Protein AF-A0ABD0XDW2-F1 (afdb_monomer)

Radius of gyration: 27.51 Å; Cα contacts (8 Å, |Δi|>4): 37; chains: 1; bounding box: 57×56×59 Å

Solvent-accessible surface area (backbone atoms only — not comparable to full-atom values): 6627 Å² total; per-residue (Å²): 136,86,51,73,45,91,44,100,85,60,69,46,70,55,87,78,64,76,46,95,54,96,56,30,66,50,98,38,72,68,58,54,50,50,53,53,53,51,52,50,36,56,77,69,68,50,91,60,85,77,75,80,76,52,87,73,76,49,78,82,74,79,76,74,72,96,62,78,78,94,69,94,70,69,74,90,78,66,77,90,70,76,82,77,78,79,75,78,78,74,84,77,132

pLDDT: mean 76.45, std 13.13, range [43.97, 95.25]

Foldseek 3Di:
DWDWDDDPPDIDIDPFDADPDPCGRHDDPVVVVVVVVVVVCVVVVNPDDDDPCPPVVDPPDPPQPPDDHDDDDDPVPDDDDDPDDPDPPPDDD

Organism: Umbra pygmaea (NCBI:txid75934)

Secondary structure (DSSP, 8-state):
--EEE--SSSPEEE-----SSTTTTS--HHHHHHHHHHHHHHHTT-SSPPP---TTSS-------SSS------GGG---PPPPPPP------

Sequence (93 aa):
MKVTLDSAEVPVVLNYMSCSCSAGKALCNHIVALLFQSAHYVTMGFKTVPLPLSCTSELQTWHSPRTQGIAPEATNDMAVCKPAAKKKVSELW

Structure (mmCIF, N/CA/C/O backbone):
data_AF-A0ABD0XDW2-F1
#
_entry.id   AF-A0ABD0XDW2-F1
#
loop_
_atom_site.group_PDB
_atom_site.id
_atom_site.type_symbol
_atom_site.label_atom_id
_atom_site.label_alt_id
_atom_site.label_comp_id
_atom_site.label_asym_id
_atom_site.label_entity_id
_atom_site.label_seq_id
_atom_site.pdbx_PDB_ins_code
_atom_site.Cartn_x
_atom_site.Cartn_y
_atom_site.Cartn_z
_atom_site.occupancy
_atom_site.B_iso_or_equiv
_atom_site.auth_seq_id
_atom_site.auth_comp_id
_atom_site.auth_asym_id
_atom_site.auth_atom_id
_atom_site.pdbx_PDB_model_num
ATOM 1 N N . MET A 1 1 ? 6.604 1.488 -19.400 1.00 62.47 1 MET A N 1
ATOM 2 C CA . MET A 1 1 ? 7.502 1.535 -18.227 1.00 62.47 1 MET A CA 1
ATOM 3 C C . MET A 1 1 ? 7.548 0.131 -17.650 1.00 62.47 1 MET A C 1
ATOM 5 O O . MET A 1 1 ? 6.484 -0.406 -17.381 1.00 62.47 1 MET A O 1
ATOM 9 N N . LYS A 1 2 ? 8.728 -0.493 -17.570 1.00 68.56 2 LYS A N 1
ATOM 10 C CA . LYS A 1 2 ? 8.915 -1.831 -16.988 1.00 68.56 2 LYS A CA 1
ATOM 11 C C . LYS A 1 2 ? 9.531 -1.632 -15.607 1.00 68.56 2 LYS A C 1
ATOM 13 O O . LYS A 1 2 ? 10.606 -1.047 -15.528 1.00 68.56 2 LYS A O 1
ATOM 18 N N . VAL A 1 3 ? 8.837 -2.050 -14.551 1.00 75.94 3 VAL A N 1
ATOM 19 C CA . VAL A 1 3 ? 9.357 -2.004 -13.177 1.00 75.94 3 VAL A CA 1
ATOM 20 C C . VAL A 1 3 ? 9.768 -3.418 -12.786 1.00 75.94 3 VAL A C 1
ATOM 22 O O . VAL A 1 3 ? 8.963 -4.347 -12.871 1.00 75.94 3 VAL A O 1
ATOM 25 N N . THR A 1 4 ? 11.029 -3.573 -12.404 1.00 77.81 4 THR A N 1
ATOM 26 C CA . THR A 1 4 ? 11.614 -4.808 -11.874 1.00 77.81 4 THR A CA 1
ATOM 27 C C . THR A 1 4 ? 11.952 -4.588 -10.412 1.00 77.81 4 THR A C 1
ATOM 29 O O . THR A 1 4 ? 12.601 -3.598 -10.080 1.00 77.81 4 THR A O 1
ATOM 32 N N . LEU A 1 5 ? 11.479 -5.481 -9.549 1.00 76.00 5 LEU A N 1
ATOM 33 C CA . LEU A 1 5 ? 11.833 -5.503 -8.137 1.00 76.00 5 LEU A CA 1
ATOM 34 C C . LEU A 1 5 ? 12.919 -6.556 -7.942 1.00 76.00 5 LEU A C 1
ATOM 36 O O . LEU A 1 5 ? 12.713 -7.727 -8.283 1.00 76.00 5 LEU A O 1
ATOM 40 N N . ASP A 1 6 ? 14.058 -6.130 -7.406 1.00 73.50 6 ASP A N 1
ATOM 41 C CA . ASP A 1 6 ? 15.165 -7.025 -7.097 1.00 73.50 6 ASP A CA 1
ATOM 42 C C . ASP A 1 6 ? 14.768 -7.896 -5.902 1.00 73.50 6 ASP A C 1
ATOM 44 O O . ASP A 1 6 ? 14.586 -7.417 -4.783 1.00 73.50 6 ASP A O 1
ATOM 48 N N . SER A 1 7 ? 14.582 -9.187 -6.161 1.00 73.06 7 SER A N 1
ATOM 49 C CA . SER A 1 7 ? 14.392 -10.209 -5.136 1.00 73.06 7 SER A CA 1
ATOM 50 C C . SER A 1 7 ? 15.601 -11.137 -5.157 1.00 73.06 7 SER A C 1
ATOM 52 O O . SER A 1 7 ? 16.177 -11.370 -6.220 1.00 73.06 7 SER A O 1
ATOM 54 N N . ALA A 1 8 ? 15.981 -11.663 -3.991 1.00 71.19 8 ALA A N 1
ATOM 55 C CA . ALA A 1 8 ? 17.196 -12.459 -3.813 1.00 71.19 8 ALA A CA 1
ATOM 56 C C . ALA A 1 8 ? 17.224 -13.755 -4.650 1.00 71.19 8 ALA A C 1
ATOM 58 O O . ALA A 1 8 ? 18.300 -14.290 -4.900 1.00 71.19 8 ALA A O 1
ATOM 59 N N . GLU A 1 9 ? 16.060 -14.242 -5.093 1.00 74.19 9 GLU A N 1
ATOM 60 C CA . GLU A 1 9 ? 15.931 -15.492 -5.854 1.00 74.19 9 GLU A CA 1
ATOM 61 C C . GLU A 1 9 ? 15.531 -15.258 -7.318 1.00 74.19 9 GLU A C 1
ATOM 63 O O . GLU A 1 9 ? 16.197 -15.750 -8.227 1.00 74.19 9 GLU A O 1
ATOM 68 N N . VAL A 1 10 ? 14.450 -14.505 -7.569 1.00 79.75 10 VAL A N 1
ATOM 69 C CA . VAL A 1 10 ? 13.923 -14.257 -8.924 1.00 79.75 10 VAL A CA 1
ATOM 70 C C 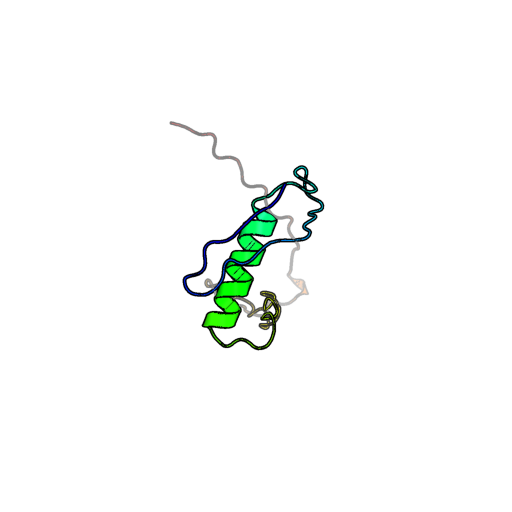. VAL A 1 10 ? 13.356 -12.838 -9.018 1.00 79.75 10 VAL A C 1
ATOM 72 O O . VAL A 1 10 ? 12.464 -12.501 -8.236 1.00 79.75 10 VAL A O 1
ATOM 75 N N . PRO A 1 11 ? 13.798 -12.005 -9.979 1.00 77.25 11 PRO A N 1
ATOM 76 C CA . PRO A 1 11 ? 13.293 -10.644 -10.118 1.00 77.25 11 PRO A CA 1
ATOM 77 C C . PRO A 1 11 ? 11.793 -10.647 -10.425 1.00 77.25 11 PRO A C 1
ATOM 79 O O . PRO A 1 11 ? 11.330 -11.296 -11.368 1.00 77.25 11 PRO A O 1
ATOM 82 N N . VAL A 1 12 ? 11.027 -9.885 -9.646 1.00 81.44 12 VAL A N 1
ATOM 83 C CA . VAL A 1 12 ? 9.579 -9.759 -9.846 1.00 81.44 12 VAL A CA 1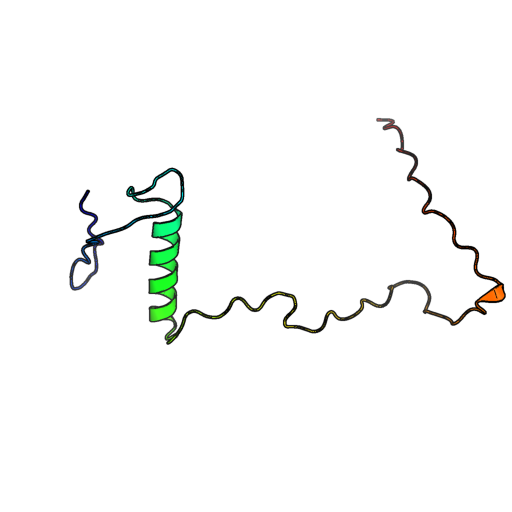
ATOM 84 C C . VAL A 1 12 ? 9.325 -8.656 -10.865 1.00 81.44 12 VAL A C 1
ATOM 86 O O . VAL A 1 12 ? 9.710 -7.502 -10.668 1.00 81.44 12 VAL A O 1
ATOM 89 N N . VAL A 1 13 ? 8.673 -9.009 -11.974 1.00 83.62 13 VAL A N 1
ATOM 90 C CA . VAL A 1 13 ? 8.322 -8.066 -13.043 1.00 83.62 13 VAL A CA 1
ATOM 91 C C . VAL A 1 13 ? 6.882 -7.609 -12.869 1.00 83.62 13 VAL A C 1
ATOM 93 O O . VAL A 1 13 ? 5.954 -8.418 -12.856 1.00 83.62 13 VAL A O 1
ATOM 96 N N . LEU A 1 14 ? 6.686 -6.295 -12.789 1.00 82.94 14 LEU A N 1
ATOM 97 C CA . LEU A 1 14 ? 5.360 -5.705 -12.677 1.00 82.94 14 LEU A CA 1
ATOM 98 C C . LEU A 1 14 ? 4.791 -5.440 -14.079 1.00 82.94 14 LEU A C 1
ATOM 100 O O . LEU A 1 14 ? 5.190 -4.494 -14.759 1.00 82.94 14 LEU A O 1
ATOM 104 N N . ASN A 1 15 ? 3.884 -6.316 -14.528 1.00 84.88 15 ASN A N 1
ATOM 105 C CA . ASN A 1 15 ? 3.359 -6.311 -15.902 1.00 84.88 15 ASN A CA 1
ATOM 106 C C . ASN A 1 15 ? 2.352 -5.185 -16.170 1.00 84.88 15 ASN A C 1
ATOM 108 O O . ASN A 1 15 ? 2.332 -4.611 -17.258 1.00 84.88 15 ASN A O 1
ATOM 112 N N . TYR A 1 16 ? 1.501 -4.878 -15.191 1.00 86.00 16 TYR A N 1
ATOM 113 C CA . TYR A 1 16 ? 0.482 -3.842 -15.307 1.00 86.00 16 TYR A CA 1
ATOM 114 C C . TYR A 1 16 ? 0.206 -3.205 -13.951 1.00 86.00 16 TYR A C 1
ATOM 116 O O . TYR A 1 16 ? 0.112 -3.893 -12.937 1.00 86.00 16 TYR A O 1
ATOM 124 N N . MET A 1 17 ? 0.033 -1.887 -13.957 1.00 86.94 17 MET A N 1
ATOM 125 C CA . MET A 1 17 ? -0.383 -1.122 -12.795 1.00 86.94 17 MET A CA 1
ATOM 126 C C . MET A 1 17 ? -1.204 0.089 -13.209 1.00 86.94 17 MET A C 1
ATOM 128 O O . MET A 1 17 ? -0.902 0.774 -14.189 1.00 86.94 17 MET A O 1
ATOM 132 N N . SER A 1 18 ? -2.236 0.366 -12.425 1.00 91.62 18 SER A N 1
ATOM 133 C CA . SER A 1 18 ? -3.067 1.550 -12.570 1.00 91.62 18 SER A CA 1
ATOM 134 C C . SER A 1 18 ? -3.570 1.979 -11.205 1.00 91.62 18 SER A C 1
ATOM 136 O O . SER A 1 18 ? -4.083 1.162 -10.443 1.00 91.62 18 SER A O 1
ATOM 138 N N . CYS A 1 19 ? -3.465 3.265 -10.922 1.00 93.94 19 CYS A N 1
ATOM 139 C CA . CYS A 1 19 ? -4.063 3.905 -9.767 1.00 93.94 19 CYS A CA 1
ATOM 140 C C . CYS A 1 19 ? -5.000 5.021 -10.248 1.00 93.94 19 CYS A C 1
ATOM 142 O O . CYS A 1 19 ? -4.742 5.648 -11.271 1.00 93.94 19 CYS A O 1
ATOM 144 N N . SER A 1 20 ? -6.071 5.294 -9.503 1.00 95.25 20 SER A N 1
ATOM 145 C CA . SER A 1 20 ? -6.996 6.403 -9.778 1.00 95.25 20 SER A CA 1
ATOM 146 C C . SER A 1 20 ? -6.448 7.778 -9.370 1.00 95.25 20 SER A C 1
ATOM 148 O O . SER A 1 20 ? -7.089 8.794 -9.625 1.00 95.25 20 SER A O 1
ATOM 150 N N . CYS A 1 21 ? -5.273 7.834 -8.733 1.00 94.00 21 CYS A N 1
ATOM 151 C CA . CYS A 1 21 ? -4.608 9.094 -8.404 1.00 94.00 21 CYS A CA 1
ATOM 152 C C . CYS A 1 21 ? -4.052 9.798 -9.655 1.00 94.00 21 CYS A C 1
ATOM 154 O O . CYS A 1 21 ? -3.970 9.211 -10.732 1.00 94.00 21 CYS A O 1
ATOM 156 N N . SER A 1 22 ? -3.584 11.038 -9.496 1.00 94.12 22 SER A N 1
ATOM 157 C CA . SER A 1 22 ? -3.025 11.863 -10.581 1.00 94.12 22 SER A CA 1
ATOM 158 C C . SER A 1 22 ? -1.879 11.206 -11.361 1.00 94.12 22 SER A C 1
ATOM 160 O O . SER A 1 22 ? -1.703 11.484 -12.542 1.00 94.12 22 SER A O 1
ATOM 162 N N . ALA A 1 23 ? -1.121 10.307 -10.732 1.00 88.81 23 ALA A N 1
ATOM 163 C CA . ALA A 1 23 ? -0.048 9.563 -11.38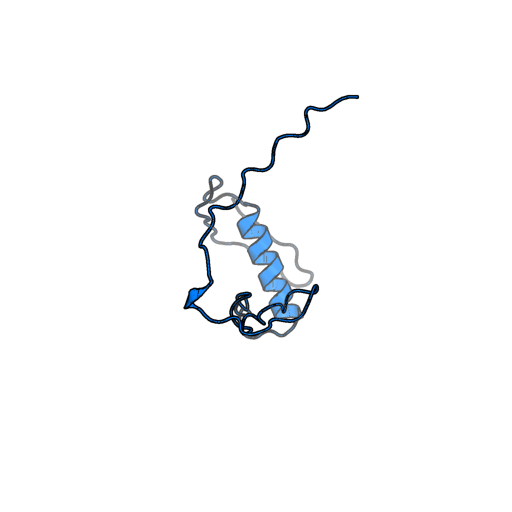7 1.00 88.81 23 ALA A CA 1
ATOM 164 C C . ALA A 1 23 ? -0.556 8.472 -12.356 1.00 88.81 23 ALA A C 1
ATOM 166 O O . ALA A 1 23 ? 0.195 8.019 -13.221 1.00 88.81 23 ALA A O 1
ATOM 167 N N . GLY A 1 24 ? -1.818 8.041 -12.244 1.00 89.69 24 GLY A N 1
ATOM 168 C CA . GLY A 1 24 ? -2.450 7.115 -13.182 1.00 89.69 24 GLY A CA 1
ATOM 169 C C . GLY A 1 24 ? -1.717 5.775 -13.303 1.00 89.69 24 GLY A C 1
ATOM 170 O O . GLY A 1 24 ? -1.740 4.946 -12.396 1.00 89.69 24 GLY A O 1
ATOM 171 N N . LYS A 1 25 ? -1.074 5.561 -14.458 1.00 86.19 25 LYS A N 1
ATOM 172 C CA . LYS A 1 25 ? -0.301 4.347 -14.794 1.00 86.19 25 LYS A CA 1
ATOM 173 C C . LYS A 1 25 ? 1.179 4.422 -14.389 1.00 86.19 25 LYS A C 1
ATOM 175 O O . LYS A 1 25 ? 1.915 3.463 -14.611 1.00 86.19 25 LYS A O 1
ATOM 180 N N . ALA A 1 26 ? 1.637 5.554 -13.858 1.00 83.19 26 ALA A N 1
ATOM 181 C CA . ALA A 1 26 ? 2.987 5.685 -13.324 1.00 83.19 26 ALA A CA 1
ATOM 182 C C . ALA A 1 26 ? 3.100 5.051 -11.925 1.00 83.19 26 ALA A C 1
ATOM 184 O O . ALA A 1 26 ? 2.099 4.843 -11.234 1.00 83.19 26 ALA A O 1
ATOM 185 N N . LEU A 1 27 ? 4.333 4.767 -11.494 1.00 87.12 27 LEU A N 1
ATOM 186 C CA . LEU A 1 27 ? 4.621 4.291 -10.140 1.00 87.12 27 LEU A CA 1
ATOM 187 C C . LEU A 1 27 ? 4.336 5.398 -9.121 1.00 87.12 2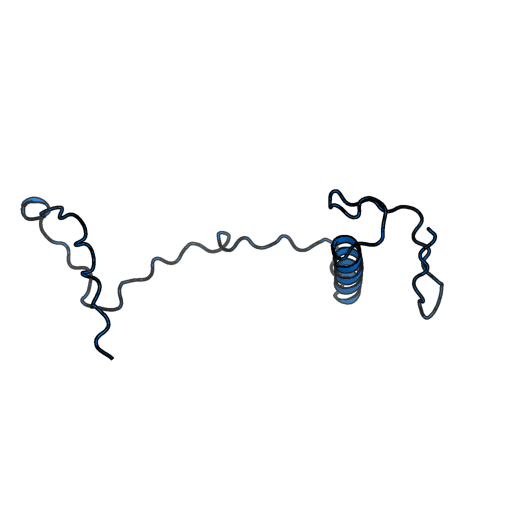7 LEU A C 1
ATOM 189 O O . LEU A 1 27 ? 5.101 6.347 -8.989 1.00 87.12 27 LEU A O 1
ATOM 193 N N . CYS A 1 28 ? 3.212 5.275 -8.418 1.00 92.88 28 CYS A N 1
ATOM 194 C CA . CYS A 1 28 ? 2.789 6.216 -7.389 1.00 92.88 28 CYS A CA 1
ATOM 195 C C . CYS A 1 28 ? 2.964 5.632 -5.985 1.00 92.88 28 CYS A C 1
ATOM 197 O O . CYS A 1 28 ? 2.978 4.412 -5.803 1.00 92.88 28 CYS A O 1
ATOM 199 N N . ASN A 1 29 ? 3.017 6.506 -4.977 1.00 91.94 29 ASN A N 1
ATOM 200 C CA . ASN A 1 29 ? 3.189 6.100 -3.579 1.00 91.94 29 ASN A CA 1
ATOM 201 C C . ASN A 1 29 ? 2.093 5.141 -3.088 1.00 91.94 29 ASN A C 1
ATOM 203 O O . ASN A 1 29 ? 2.375 4.283 -2.261 1.00 91.94 29 ASN A O 1
ATOM 207 N N . HIS A 1 30 ? 0.872 5.213 -3.631 1.00 93.94 30 HIS A N 1
ATOM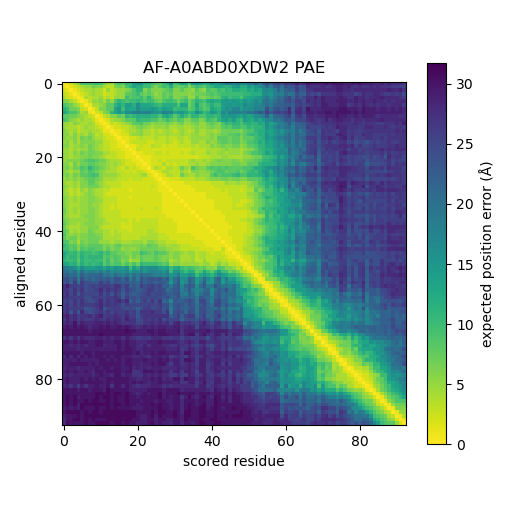 208 C CA . HIS A 1 30 ? -0.187 4.258 -3.295 1.00 93.94 30 HIS A CA 1
ATOM 209 C C . HIS A 1 30 ? 0.149 2.830 -3.738 1.00 93.94 30 HIS A C 1
ATOM 211 O O . HIS A 1 30 ? -0.076 1.890 -2.981 1.00 93.94 30 HIS A O 1
ATOM 217 N N . ILE A 1 31 ? 0.704 2.654 -4.943 1.00 92.00 31 ILE A N 1
ATOM 218 C CA . ILE A 1 31 ? 1.102 1.324 -5.420 1.00 92.00 31 ILE A CA 1
ATOM 219 C C . ILE A 1 31 ? 2.305 0.820 -4.626 1.00 92.00 31 ILE A C 1
ATOM 221 O O . ILE A 1 31 ? 2.321 -0.341 -4.232 1.00 92.00 31 ILE A O 1
ATOM 225 N N . VAL A 1 32 ? 3.279 1.687 -4.334 1.00 90.69 32 VAL A N 1
ATOM 226 C CA . VAL A 1 32 ? 4.429 1.325 -3.489 1.00 90.69 32 VAL A CA 1
ATOM 227 C C . VAL A 1 32 ? 3.961 0.856 -2.108 1.00 90.69 32 VAL A C 1
ATOM 229 O O . VAL A 1 32 ? 4.364 -0.215 -1.659 1.00 90.69 32 VAL A O 1
ATOM 232 N N . ALA A 1 33 ? 3.059 1.605 -1.469 1.00 92.44 33 ALA A N 1
ATOM 233 C CA . ALA A 1 33 ? 2.483 1.238 -0.179 1.00 92.44 33 ALA A CA 1
ATOM 234 C C . ALA A 1 33 ? 1.714 -0.090 -0.247 1.00 92.44 33 ALA A C 1
ATOM 236 O O . ALA A 1 33 ? 1.879 -0.934 0.630 1.00 92.44 33 ALA A O 1
ATOM 237 N N . LEU A 1 34 ? 0.923 -0.310 -1.303 1.00 91.19 34 LEU A N 1
ATOM 238 C CA . LEU A 1 34 ? 0.194 -1.562 -1.513 1.00 91.19 34 LEU A CA 1
ATOM 239 C C . LEU A 1 34 ? 1.141 -2.764 -1.638 1.00 91.19 34 LEU A C 1
ATOM 241 O O . LEU A 1 34 ? 0.924 -3.784 -0.984 1.00 91.19 34 LEU A O 1
ATOM 245 N N . LEU A 1 35 ? 2.203 -2.645 -2.441 1.00 90.31 35 LEU A N 1
ATOM 246 C CA . LEU A 1 35 ? 3.206 -3.700 -2.613 1.00 90.31 35 LEU A CA 1
ATOM 247 C C . LEU A 1 35 ? 3.909 -4.008 -1.290 1.00 90.31 35 LEU A C 1
ATOM 249 O O . LEU A 1 35 ? 3.965 -5.170 -0.887 1.00 90.31 35 LEU A O 1
ATOM 253 N N . PHE A 1 36 ? 4.365 -2.976 -0.578 1.00 90.75 36 PHE A N 1
ATOM 254 C CA . PHE A 1 36 ? 5.003 -3.123 0.730 1.00 90.75 36 PHE A CA 1
ATOM 255 C C . PHE A 1 36 ? 4.078 -3.808 1.744 1.00 90.75 36 PHE A C 1
ATOM 257 O O . PHE A 1 36 ? 4.469 -4.771 2.403 1.00 90.75 36 PHE A O 1
ATOM 264 N N . GLN A 1 37 ? 2.822 -3.365 1.822 1.00 91.44 37 GLN A N 1
ATOM 265 C CA . GLN A 1 37 ? 1.834 -3.926 2.736 1.00 91.44 37 GLN A CA 1
ATOM 266 C C . GLN A 1 37 ? 1.527 -5.395 2.422 1.00 91.44 37 GLN A C 1
ATOM 268 O O . GLN A 1 37 ? 1.396 -6.208 3.340 1.00 91.44 37 GLN A O 1
ATOM 273 N N . SER A 1 38 ? 1.434 -5.741 1.136 1.00 90.00 38 SER A N 1
ATOM 274 C CA . SER A 1 38 ? 1.183 -7.111 0.687 1.00 90.00 38 SER A CA 1
ATOM 275 C C . SER A 1 38 ? 2.335 -8.051 1.046 1.00 90.00 38 SER A C 1
ATOM 277 O O . SER A 1 38 ? 2.095 -9.119 1.608 1.00 90.00 38 SER A O 1
ATOM 279 N N . ALA A 1 39 ? 3.581 -7.618 0.828 1.00 89.25 39 ALA A N 1
ATOM 280 C CA . ALA A 1 39 ? 4.768 -8.371 1.216 1.00 89.25 39 ALA A CA 1
ATOM 281 C C . ALA A 1 39 ? 4.805 -8.587 2.733 1.00 89.25 39 ALA A C 1
ATOM 283 O O . ALA A 1 39 ? 5.006 -9.705 3.198 1.00 89.25 39 ALA A O 1
ATOM 284 N N . HIS A 1 40 ? 4.515 -7.539 3.506 1.00 91.44 40 HIS A N 1
ATOM 285 C CA . HIS A 1 40 ? 4.445 -7.626 4.959 1.00 91.44 40 HIS A CA 1
ATOM 286 C C . HIS A 1 40 ? 3.408 -8.655 5.437 1.00 91.44 40 HIS A C 1
ATOM 288 O O . HIS A 1 40 ? 3.680 -9.423 6.357 1.00 91.44 40 HIS A O 1
ATOM 294 N N . TYR A 1 41 ? 2.228 -8.714 4.812 1.00 92.75 41 TYR A N 1
ATOM 295 C CA . TYR A 1 41 ? 1.213 -9.707 5.174 1.00 92.75 41 TYR A CA 1
ATOM 296 C C . TYR A 1 41 ? 1.654 -11.141 4.906 1.00 92.75 41 TYR A C 1
ATOM 298 O O . TYR A 1 41 ? 1.417 -12.006 5.751 1.00 92.75 41 TYR A O 1
ATOM 306 N N . VAL A 1 42 ? 2.327 -11.380 3.781 1.00 89.88 42 VAL A N 1
ATOM 307 C CA . VAL A 1 42 ? 2.894 -12.694 3.458 1.00 89.88 42 VAL A CA 1
ATOM 308 C C . VAL A 1 42 ? 3.944 -13.087 4.496 1.00 89.88 42 VAL A C 1
ATOM 310 O O . VAL A 1 42 ? 3.875 -14.189 5.036 1.00 89.88 42 VAL A O 1
ATOM 313 N N . THR A 1 43 ? 4.850 -12.172 4.850 1.00 90.94 43 THR A N 1
ATOM 314 C CA . THR A 1 43 ? 5.883 -12.411 5.872 1.00 90.94 43 THR A CA 1
ATOM 315 C C .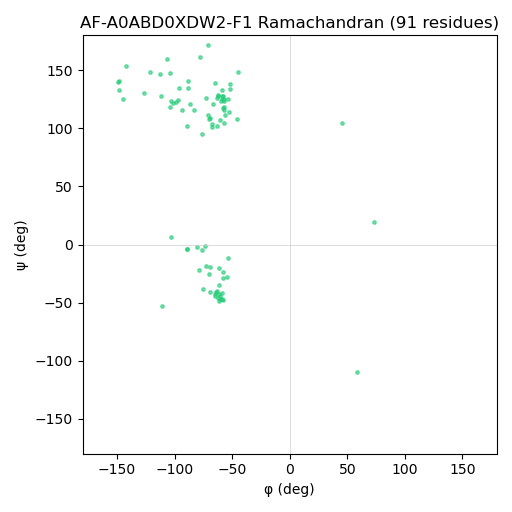 THR A 1 43 ? 5.288 -12.705 7.251 1.00 90.94 43 THR A C 1
ATOM 317 O O . THR A 1 43 ? 5.818 -13.528 7.989 1.00 90.94 43 THR A O 1
ATOM 320 N N . MET A 1 44 ? 4.162 -12.077 7.596 1.00 92.94 44 MET A N 1
ATOM 321 C CA . MET A 1 44 ? 3.438 -12.309 8.854 1.00 92.94 44 MET A CA 1
ATOM 322 C C . MET A 1 44 ? 2.543 -13.564 8.826 1.00 92.94 44 MET A C 1
ATOM 324 O O . MET A 1 44 ? 1.897 -13.875 9.824 1.00 92.94 44 MET A O 1
ATOM 328 N N . GLY A 1 45 ? 2.461 -14.279 7.699 1.00 93.12 45 GLY A N 1
ATOM 329 C CA . GLY A 1 45 ? 1.635 -15.482 7.562 1.00 93.12 45 GLY A CA 1
ATOM 330 C C . GLY A 1 45 ? 0.126 -15.216 7.477 1.00 93.12 45 GLY A C 1
ATOM 331 O O . GLY A 1 45 ? -0.674 -16.129 7.703 1.00 93.12 45 GLY A O 1
ATOM 332 N N . PHE A 1 46 ? -0.295 -13.990 7.147 1.00 90.25 46 PHE A N 1
ATOM 333 C CA . PHE A 1 46 ? -1.711 -13.690 6.940 1.00 90.25 46 PHE A CA 1
ATOM 334 C C . PHE A 1 46 ? -2.207 -14.300 5.626 1.00 90.25 46 PHE A C 1
ATOM 336 O O . PHE A 1 46 ? -1.670 -14.038 4.554 1.00 90.25 46 PHE A O 1
ATOM 343 N N . LYS A 1 47 ? -3.288 -15.083 5.704 1.00 88.56 47 LYS A N 1
ATOM 344 C CA . LYS A 1 47 ? -3.941 -15.686 4.525 1.00 88.56 47 LYS A CA 1
ATOM 345 C C . LYS A 1 47 ? -4.842 -14.707 3.769 1.00 88.56 47 LYS A C 1
ATOM 347 O O . LYS A 1 47 ? -5.148 -14.924 2.602 1.00 88.56 47 LYS A O 1
ATOM 352 N N . THR A 1 48 ? -5.292 -13.655 4.443 1.00 87.75 48 THR A N 1
ATOM 353 C CA . THR A 1 48 ? -6.205 -12.640 3.915 1.00 87.75 48 THR A CA 1
ATOM 354 C C . THR A 1 48 ? -5.807 -11.275 4.456 1.00 87.75 48 THR A C 1
ATOM 356 O O . THR A 1 48 ? -5.248 -11.186 5.549 1.00 87.75 48 THR A O 1
ATOM 359 N N . VAL A 1 49 ? -6.128 -10.209 3.719 1.00 86.31 49 VAL A N 1
ATOM 360 C CA . VAL A 1 49 ? -5.959 -8.835 4.211 1.00 86.31 49 VAL A CA 1
ATOM 361 C C . VAL A 1 49 ? -6.758 -8.685 5.515 1.00 86.31 49 VAL A C 1
ATOM 363 O O . VAL A 1 49 ? -7.959 -8.974 5.505 1.00 86.31 49 VAL A O 1
ATOM 366 N N . PRO A 1 50 ? -6.132 -8.278 6.634 1.00 82.50 50 PRO A N 1
ATOM 367 C CA . PRO A 1 50 ? -6.852 -8.012 7.870 1.00 82.50 50 PRO A CA 1
ATOM 368 C C . PRO A 1 50 ? -7.896 -6.930 7.610 1.00 82.50 50 PRO A C 1
ATOM 370 O O . PRO A 1 50 ? -7.564 -5.8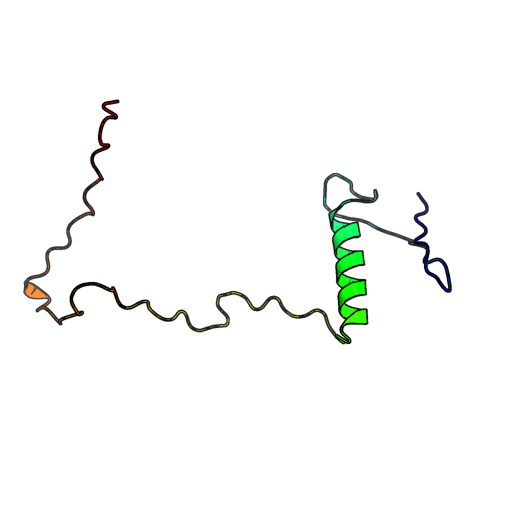71 7.071 1.00 82.50 50 PRO A O 1
ATOM 373 N N . LEU A 1 51 ? -9.155 -7.186 7.972 1.00 79.50 51 LEU A N 1
ATOM 374 C CA . LEU A 1 51 ? -10.152 -6.124 7.931 1.00 79.50 51 LEU A CA 1
ATOM 375 C C . LEU A 1 51 ? -9.665 -5.005 8.857 1.00 79.50 51 LEU A C 1
ATOM 377 O O . LEU A 1 51 ? -9.265 -5.305 9.987 1.00 79.50 51 LEU A O 1
ATOM 381 N N . PRO A 1 52 ? -9.703 -3.734 8.419 1.00 72.00 52 PRO A N 1
ATOM 382 C CA . PRO A 1 52 ? -9.556 -2.634 9.347 1.00 72.00 52 PRO A CA 1
ATOM 383 C C . PRO A 1 52 ? -10.648 -2.831 10.395 1.00 72.00 52 PRO A C 1
ATOM 385 O O . PRO A 1 52 ? -11.834 -2.745 10.073 1.00 72.00 52 PRO A O 1
ATOM 388 N N . LEU A 1 53 ? -10.266 -3.165 11.629 1.00 62.53 53 LEU A N 1
ATOM 389 C CA . LEU A 1 53 ? -11.197 -3.091 12.739 1.00 62.53 53 LEU A CA 1
ATOM 390 C C . LEU A 1 53 ? -11.555 -1.614 12.830 1.00 62.53 53 LEU A C 1
ATOM 392 O O . LEU A 1 53 ? -10.742 -0.788 13.246 1.00 62.53 53 LEU A O 1
ATOM 396 N N . SER A 1 54 ? -12.733 -1.256 12.322 1.00 59.66 54 SER A N 1
ATOM 397 C CA . SER A 1 54 ? -13.271 0.078 12.526 1.00 59.66 54 SER A CA 1
ATOM 398 C C . SER A 1 54 ? -13.229 0.349 14.025 1.00 59.66 54 SER A C 1
ATOM 400 O O . SER A 1 54 ? -13.584 -0.529 14.806 1.00 59.66 54 SER A O 1
ATOM 402 N N . CYS A 1 55 ? -12.834 1.553 14.439 1.00 55.56 55 CYS A N 1
ATOM 403 C CA . CYS A 1 55 ? -12.858 1.983 15.846 1.00 55.56 55 CYS A CA 1
ATOM 404 C C . CYS A 1 55 ? -14.256 1.804 16.507 1.00 55.56 55 CYS A C 1
ATOM 406 O O . CYS A 1 55 ? -14.407 1.890 17.718 1.00 55.56 55 CYS A O 1
ATOM 408 N N . THR A 1 56 ? -15.291 1.526 15.705 1.00 59.81 56 THR A N 1
ATOM 409 C CA . THR A 1 56 ? -16.662 1.180 16.104 1.00 59.81 56 THR A CA 1
ATOM 410 C C . THR A 1 56 ? -16.925 -0.316 16.314 1.00 59.81 56 THR A C 1
ATOM 412 O O . THR A 1 56 ? -18.046 -0.675 16.660 1.00 59.81 56 THR A O 1
ATOM 415 N N . SER A 1 57 ? -15.961 -1.207 16.057 1.00 59.06 57 SER A N 1
ATOM 416 C CA . SER A 1 57 ? -16.106 -2.643 16.354 1.00 59.06 57 SER A CA 1
ATOM 417 C C . SER A 1 57 ? -16.096 -2.905 17.857 1.00 59.06 57 SER A C 1
ATOM 419 O O . SER A 1 57 ? -16.673 -3.887 18.316 1.00 59.06 57 SER A O 1
ATOM 421 N N . GLU A 1 58 ? -15.474 -2.013 18.624 1.00 64.50 58 GLU A N 1
ATOM 422 C CA . GLU A 1 58 ? -15.611 -1.972 20.071 1.00 64.50 58 GLU A CA 1
ATOM 423 C C . GLU A 1 58 ? -16.807 -1.086 20.429 1.00 64.50 58 GLU A C 1
ATOM 425 O O . GLU A 1 58 ? -16.991 -0.002 19.861 1.00 64.50 58 GLU A O 1
ATOM 430 N N . LEU A 1 59 ? -17.646 -1.559 21.360 1.00 62.06 59 LEU A N 1
ATOM 431 C CA . LEU A 1 59 ? -18.724 -0.744 21.909 1.00 62.06 59 LEU A CA 1
ATOM 432 C C . LEU A 1 59 ? -18.103 0.551 22.431 1.00 62.06 59 LEU A C 1
ATOM 434 O O . LEU A 1 59 ? -17.192 0.501 23.254 1.00 62.06 59 LEU A O 1
ATOM 438 N N . GLN A 1 60 ? -18.604 1.697 21.971 1.00 63.50 60 GLN A N 1
ATOM 439 C CA . GLN A 1 60 ? -18.202 2.985 22.521 1.00 63.50 60 GLN A CA 1
ATOM 440 C C . GLN A 1 60 ? -18.495 2.973 24.025 1.00 63.50 60 GLN A C 1
ATOM 442 O O . GLN A 1 60 ? -19.651 3.040 24.449 1.00 63.50 60 GLN A O 1
ATOM 447 N N . THR A 1 61 ? -17.450 2.837 24.838 1.00 70.19 61 THR A N 1
ATOM 448 C CA . THR A 1 61 ? -17.560 2.912 26.288 1.00 70.19 61 THR A CA 1
ATOM 449 C C . THR A 1 61 ? -17.893 4.355 26.618 1.00 70.19 61 THR A C 1
ATOM 451 O O . THR A 1 61 ? -17.059 5.246 26.452 1.00 70.19 61 THR A O 1
ATOM 454 N N . TRP A 1 62 ? -19.129 4.609 27.047 1.00 71.25 62 TRP A N 1
ATOM 455 C CA . TRP A 1 62 ? -19.518 5.925 27.536 1.00 71.25 62 TRP A CA 1
ATOM 456 C C . TRP A 1 62 ? -18.531 6.355 28.619 1.00 71.25 62 TRP A C 1
ATOM 458 O O . TRP A 1 62 ? -18.439 5.733 29.679 1.00 71.25 62 TRP A O 1
ATOM 468 N N . HIS A 1 63 ? -17.759 7.405 28.346 1.00 66.81 63 HIS A N 1
ATOM 469 C CA . HIS A 1 63 ? -16.845 7.942 29.337 1.00 66.81 63 HIS A CA 1
ATOM 470 C C . HIS A 1 63 ? -17.693 8.610 30.422 1.00 66.81 63 HIS A C 1
ATOM 472 O O . HIS A 1 63 ? -18.272 9.671 30.193 1.00 66.81 63 HIS A O 1
ATOM 478 N N . SER A 1 64 ? -17.766 8.003 31.610 1.00 67.94 64 SER A N 1
ATOM 479 C CA . SER A 1 64 ? -18.357 8.672 32.772 1.00 67.94 64 SER A CA 1
ATOM 480 C C . SER A 1 64 ? -17.580 9.972 33.021 1.00 67.94 64 SER A C 1
ATOM 482 O O . SER A 1 64 ? -16.344 9.923 33.086 1.00 67.94 64 SER A O 1
ATOM 484 N N . PRO A 1 65 ? -18.235 11.140 33.130 1.00 73.31 65 PRO A N 1
ATOM 485 C CA . PRO A 1 65 ? -17.560 12.384 33.480 1.00 73.31 65 PRO A CA 1
ATOM 486 C C . PRO A 1 65 ? -16.724 12.194 34.753 1.00 73.31 65 PRO A C 1
ATOM 488 O O . PRO A 1 65 ? -17.184 11.594 35.723 1.00 73.31 65 PRO A O 1
ATOM 491 N N . ARG A 1 66 ? -15.473 12.675 34.748 1.00 69.56 66 ARG A N 1
ATOM 492 C CA . ARG A 1 66 ? -14.527 12.538 35.878 1.00 69.56 66 ARG A CA 1
ATOM 493 C C . ARG A 1 66 ? -14.844 13.447 37.070 1.00 69.56 66 ARG A C 1
ATOM 495 O O . ARG A 1 66 ? -14.138 13.414 38.072 1.00 69.56 66 ARG A O 1
ATOM 502 N N . THR A 1 67 ? -15.881 14.265 36.966 1.00 67.06 67 THR A N 1
ATOM 503 C CA . THR A 1 67 ? -16.257 15.257 37.969 1.00 67.06 67 THR A CA 1
ATOM 504 C C . THR A 1 67 ? -17.710 15.055 38.352 1.00 67.06 67 THR A C 1
ATOM 506 O O . THR A 1 67 ? -18.538 14.977 37.454 1.00 67.06 67 THR A O 1
ATOM 509 N N . GLN A 1 68 ? -17.947 14.997 39.670 1.00 61.09 68 GLN A N 1
ATOM 510 C CA . GLN A 1 68 ? -19.230 14.986 40.385 1.00 61.09 68 GLN A CA 1
ATOM 511 C C . GLN A 1 68 ? -20.280 14.037 39.780 1.00 61.09 68 GLN A C 1
ATOM 513 O O . GLN A 1 68 ? -20.852 14.307 38.733 1.00 61.09 68 GLN A O 1
ATOM 518 N N . GLY A 1 69 ? -20.492 12.893 40.440 1.00 60.03 69 GLY A N 1
ATOM 519 C CA . GLY A 1 69 ? -21.320 11.792 39.945 1.00 60.03 69 GLY A CA 1
ATOM 520 C C . GLY A 1 69 ? -22.663 12.213 39.337 1.00 60.03 69 GLY A C 1
ATOM 521 O O . GLY A 1 69 ? -23.276 13.194 39.748 1.00 60.03 69 GLY A O 1
ATOM 522 N N . ILE A 1 70 ? -23.119 11.435 38.354 1.00 65.88 70 ILE A N 1
ATOM 523 C CA . ILE A 1 70 ? -24.419 11.618 37.706 1.00 65.88 70 ILE A CA 1
ATOM 524 C C . ILE A 1 70 ? -25.501 11.292 38.744 1.00 65.88 70 ILE A C 1
ATOM 526 O O . ILE A 1 70 ? -25.756 10.122 39.027 1.00 65.88 70 ILE A O 1
ATOM 530 N N . ALA A 1 71 ? -26.099 12.318 39.344 1.00 67.88 71 ALA A N 1
ATOM 531 C CA . ALA A 1 71 ? -27.259 12.173 40.212 1.00 67.88 71 ALA A CA 1
ATOM 532 C C . ALA A 1 71 ? -28.534 12.442 39.394 1.00 67.88 71 ALA A C 1
ATOM 534 O O . ALA A 1 71 ? -28.557 13.397 38.616 1.00 67.88 71 ALA A O 1
ATOM 535 N N . PRO A 1 72 ? -29.585 11.616 39.526 1.00 64.50 72 PRO A N 1
AT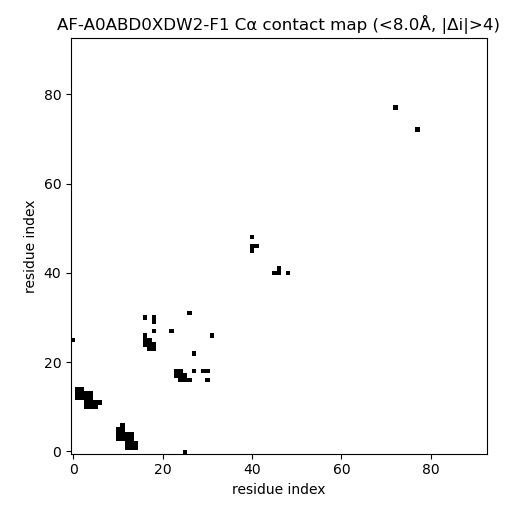OM 536 C CA . PRO A 1 72 ? -30.867 11.908 38.904 1.00 64.50 72 PRO A CA 1
ATOM 537 C C . PRO A 1 72 ? -31.475 13.154 39.559 1.00 64.50 72 PRO A C 1
ATOM 539 O O . PRO A 1 72 ? -31.715 13.171 40.764 1.00 64.50 72 PRO A O 1
ATOM 542 N N . GLU A 1 73 ? -31.730 14.186 38.761 1.00 68.38 73 GLU A N 1
ATOM 543 C CA . GLU A 1 73 ? -32.487 15.370 39.169 1.00 68.38 73 GLU A CA 1
ATOM 544 C C . GLU A 1 73 ? -33.896 15.300 38.569 1.00 68.38 73 GLU A C 1
ATOM 546 O O . GLU A 1 73 ? -34.104 14.720 37.497 1.00 68.38 73 GLU A O 1
ATOM 551 N N . ALA A 1 74 ? -34.890 15.837 39.278 1.00 72.44 74 ALA A N 1
ATOM 552 C CA . ALA A 1 74 ? -36.265 15.833 38.802 1.00 72.44 74 ALA A CA 1
ATOM 553 C C . ALA A 1 74 ? -36.370 16.648 37.504 1.00 72.44 74 ALA A C 1
ATOM 555 O O . ALA A 1 74 ? -35.998 17.817 37.449 1.00 72.44 74 ALA A O 1
ATOM 556 N N . THR A 1 75 ? -36.923 16.040 36.451 1.00 65.38 75 THR A N 1
ATOM 557 C CA . THR A 1 75 ? -37.016 16.650 35.110 1.00 65.38 75 THR A CA 1
ATOM 558 C C . THR A 1 75 ? -37.779 17.979 35.101 1.00 65.38 75 THR A C 1
ATOM 560 O O . THR A 1 75 ? -37.558 18.807 34.223 1.00 65.38 75 THR A O 1
ATOM 563 N N . ASN A 1 76 ? -38.645 18.202 36.092 1.00 74.12 76 ASN A N 1
ATOM 564 C CA . ASN A 1 76 ? -39.458 19.411 36.205 1.00 74.12 76 ASN A CA 1
ATOM 565 C C . ASN A 1 76 ? -38.644 20.674 36.533 1.00 74.12 76 ASN A C 1
ATOM 567 O O . ASN A 1 76 ? -39.125 21.768 36.252 1.00 74.12 76 ASN A O 1
ATOM 571 N N . ASP A 1 77 ? -37.422 20.530 37.054 1.00 68.56 77 ASP A N 1
ATOM 572 C CA . ASP A 1 77 ? -36.552 21.652 37.436 1.00 68.56 77 ASP A CA 1
ATOM 573 C C . ASP A 1 77 ? -35.420 21.902 36.416 1.00 68.56 77 ASP A C 1
ATOM 575 O O . ASP A 1 77 ? -34.546 22.748 36.615 1.00 68.56 77 ASP A O 1
ATOM 579 N N . MET A 1 78 ? -35.433 21.198 35.277 1.00 66.62 78 MET A N 1
ATOM 580 C CA . MET A 1 78 ? -34.389 21.315 34.260 1.00 66.62 78 MET A CA 1
ATOM 581 C C . MET A 1 78 ? -34.614 22.503 33.313 1.00 66.62 78 MET A C 1
ATOM 583 O O . MET A 1 78 ? -35.528 22.505 32.488 1.00 66.62 78 MET A O 1
ATOM 587 N N . ALA A 1 79 ? -33.701 23.476 33.336 1.00 77.31 79 ALA A N 1
ATOM 588 C CA . ALA A 1 79 ? -33.622 24.525 32.320 1.00 77.31 79 ALA A CA 1
ATOM 589 C C . ALA A 1 79 ? -32.628 24.138 31.209 1.00 77.31 79 ALA A C 1
ATOM 591 O O . ALA A 1 79 ? -31.421 24.037 31.436 1.00 77.31 79 ALA A O 1
ATOM 592 N N . VAL A 1 80 ? -33.117 23.955 29.976 1.00 75.69 80 VAL A N 1
ATOM 593 C CA . VAL A 1 80 ? -32.252 23.741 28.802 1.00 75.69 80 VAL A CA 1
ATOM 594 C C . VAL A 1 80 ? -31.638 25.076 28.383 1.00 75.69 80 VAL A C 1
ATOM 596 O O . VAL A 1 80 ? -32.234 25.864 27.647 1.00 75.69 80 VAL A O 1
ATOM 599 N N . CYS A 1 81 ? -30.426 25.339 28.859 1.00 73.69 81 CYS A N 1
ATOM 600 C CA . CYS A 1 81 ? -29.669 26.529 28.492 1.00 73.69 81 CYS A CA 1
ATOM 601 C C . CYS A 1 81 ? -28.832 26.283 27.232 1.00 73.69 81 CYS A C 1
ATOM 603 O O . CYS A 1 81 ? -28.207 25.235 27.064 1.00 73.69 81 CYS A O 1
ATOM 605 N N . LYS A 1 82 ? -28.763 27.285 26.350 1.00 77.19 82 LYS A N 1
ATOM 606 C CA . LYS A 1 82 ? -27.800 27.265 25.244 1.00 77.19 82 LYS A CA 1
ATOM 607 C C . LYS A 1 82 ? -26.378 27.311 25.821 1.00 77.19 82 LYS A C 1
ATOM 609 O O . LYS A 1 82 ? -26.147 28.085 26.753 1.00 77.19 82 LYS A O 1
ATOM 614 N N . PRO A 1 83 ? -25.422 26.542 25.273 1.00 75.44 83 PRO A N 1
ATOM 615 C CA . PRO A 1 83 ? -24.034 26.631 25.702 1.00 75.44 83 PRO A CA 1
ATOM 616 C C . PRO A 1 83 ? -23.545 28.071 25.533 1.00 75.44 83 PRO A C 1
ATOM 618 O O . PRO A 1 83 ? -23.663 28.658 24.454 1.00 75.44 83 PRO A O 1
ATOM 621 N N . ALA A 1 84 ? -23.029 28.657 26.615 1.00 75.81 84 ALA A N 1
ATOM 622 C CA . ALA A 1 84 ? -22.486 30.004 26.573 1.00 75.81 84 ALA A CA 1
ATOM 623 C C . ALA A 1 84 ? -21.289 30.035 25.614 1.00 75.81 84 ALA A C 1
ATOM 625 O O . ALA A 1 84 ? -20.354 29.238 25.735 1.00 75.81 84 ALA A O 1
ATOM 626 N N . ALA A 1 85 ? -21.310 30.964 24.658 1.00 72.12 85 ALA A N 1
ATOM 627 C CA . ALA A 1 85 ? -20.157 31.212 23.810 1.00 72.12 85 ALA A CA 1
ATOM 628 C C . ALA A 1 85 ? -18.973 31.613 24.702 1.00 72.12 85 ALA A C 1
ATOM 630 O O . ALA A 1 85 ? -19.080 32.548 25.500 1.00 72.12 85 ALA A O 1
ATOM 631 N N . LYS A 1 86 ? -17.843 30.906 24.584 1.00 63.72 86 LYS A N 1
ATOM 632 C CA . LYS A 1 86 ? -16.609 31.297 25.271 1.00 63.72 86 LYS A CA 1
ATOM 633 C C . LYS A 1 86 ? -16.270 32.724 24.837 1.00 63.72 86 LYS A C 1
ATOM 635 O O . LYS A 1 86 ? -16.057 32.965 23.648 1.00 63.72 86 LYS A O 1
ATOM 640 N N . LYS A 1 87 ? -16.230 33.675 25.777 1.00 59.03 87 LYS A N 1
ATOM 641 C CA . LYS A 1 87 ? -15.643 34.991 25.501 1.00 59.03 87 LYS A CA 1
ATOM 642 C C . LYS A 1 87 ? -14.192 34.735 25.106 1.00 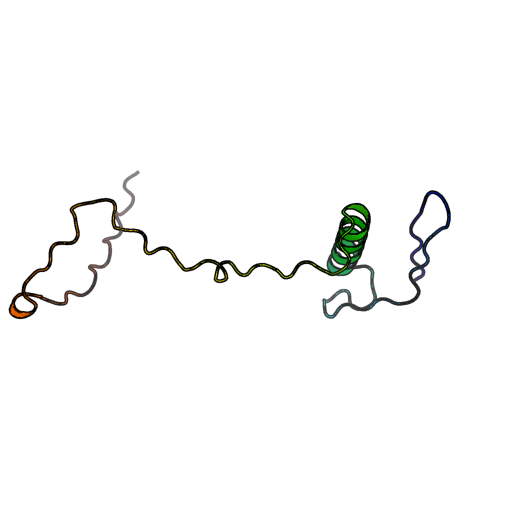59.03 87 LYS A C 1
ATOM 644 O O . LYS A 1 87 ? -13.468 34.079 25.854 1.00 59.03 87 LYS A O 1
ATOM 649 N N . LYS A 1 88 ? -13.791 35.196 23.919 1.00 51.06 88 LYS A N 1
ATOM 650 C CA . LYS A 1 88 ? -12.376 35.231 23.552 1.00 51.06 88 LYS A CA 1
ATOM 651 C C . LYS A 1 88 ? -11.689 36.066 24.628 1.00 51.06 88 LYS A C 1
ATOM 653 O O . LYS A 1 88 ? -12.035 37.233 24.796 1.00 51.06 88 LYS A O 1
ATOM 658 N N . VAL A 1 89 ? -10.792 35.449 25.391 1.00 53.19 89 VAL A N 1
ATOM 659 C CA . VAL A 1 89 ? -9.813 36.201 26.170 1.00 53.19 89 VAL A CA 1
ATOM 660 C C . VAL A 1 89 ? -9.024 36.966 25.116 1.00 53.19 89 VAL A C 1
ATOM 662 O O . VAL A 1 89 ? -8.348 36.349 24.299 1.00 53.19 89 VAL A O 1
ATOM 665 N N . SER A 1 90 ? -9.235 38.278 25.032 1.00 49.94 90 SER A N 1
ATOM 666 C CA . SER A 1 90 ? -8.357 39.139 24.254 1.00 49.94 90 SER A CA 1
ATOM 667 C C . SER A 1 90 ? -6.963 38.951 24.830 1.00 49.94 90 SER A C 1
ATOM 669 O O . SER A 1 90 ? -6.769 39.202 26.021 1.00 49.94 90 SER A O 1
ATOM 671 N N . GLU A 1 91 ? -6.054 38.450 23.999 1.00 50.88 91 GLU A N 1
ATOM 672 C CA . GLU A 1 91 ? -4.623 38.393 24.264 1.00 50.88 91 GLU A CA 1
ATOM 673 C C . GLU A 1 91 ? -4.184 39.753 24.808 1.00 50.88 91 GLU A C 1
ATOM 675 O O . GLU A 1 91 ? -4.189 40.767 24.112 1.00 50.88 91 GLU A O 1
ATOM 680 N N . LEU A 1 92 ? -3.887 39.781 26.101 1.00 48.56 92 LEU A N 1
ATOM 681 C CA . LEU A 1 92 ? -2.945 40.733 26.637 1.00 48.56 92 LEU A CA 1
ATOM 682 C C . LEU A 1 92 ? -1.665 39.922 26.806 1.00 48.56 92 LEU A C 1
ATOM 684 O O . LEU A 1 92 ? -1.670 38.954 27.573 1.00 48.56 92 LEU A O 1
ATOM 688 N N . TRP A 1 93 ? -0.628 40.413 26.121 1.00 43.97 93 TRP A N 1
ATOM 689 C CA . TRP A 1 93 ? 0.771 39.972 26.054 1.00 43.97 93 TRP A CA 1
ATOM 690 C C . TRP A 1 93 ? 1.058 38.864 25.039 1.00 43.97 93 TRP A C 1
ATOM 692 O O . TRP A 1 93 ? 0.773 37.681 25.320 1.00 43.97 93 TRP A O 1
#

Mean predicted aligned error: 16.72 Å

InterPro domains:
  IPR007527 Zinc finger, SWIM-type [PS50966] (1-39)